Protein AF-A0A519SVP6-F1 (afdb_monomer_lite)

Radius of gyration: 14.4 Å; chains: 1; bounding box: 39×27×34 Å

pLDDT: mean 95.22, std 5.14, range [54.62, 98.5]

Foldseek 3Di:
DDDDDFLLLVQLVCCVPPVDGDPVSVVRNLCVQVVDPAAEDEDPPPDDDDPPPDDDPVCSVVSSVSSVVSCVVSVRDYDYAYDDPVRSVVVVVVVVVD

Sequence (98 aa):
LVCDTNAATTALYSYYYFHRCDPALQALARVCGARYARTFVCMPTVPFEQDGWRGPEALRQFQHGAILMQLETLGIPYTLLDGSVAERVAQVRAALID

Secondary structure (DSSP, 8-state):
---SS-HHHHHHHHHHHHS---HHHHHHHHHHHHH-S--EEE-TTSPP---SSSPPTHHHHHHHHHHHHHHHHTT---EEE-SSHHHHHHHHHHHT--

Structure (mmCIF, N/CA/C/O backbone):
data_AF-A0A519SVP6-F1
#
_entry.id   AF-A0A519SVP6-F1
#
loop_
_atom_site.group_PDB
_atom_site.id
_atom_site.type_symbol
_atom_site.label_atom_id
_atom_site.label_alt_id
_atom_site.label_comp_id
_atom_site.label_asym_id
_atom_site.label_entity_id
_atom_site.label_seq_id
_atom_site.pdbx_PDB_ins_code
_atom_site.Cartn_x
_atom_site.Cartn_y
_atom_site.Cartn_z
_atom_site.occupancy
_atom_site.B_iso_or_equiv
_atom_site.auth_seq_id
_atom_site.auth_comp_id
_atom_site.auth_asym_id
_atom_site.auth_atom_id
_atom_site.pdbx_PDB_model_num
ATOM 1 N N . LEU A 1 1 ? -8.618 -12.163 8.653 1.00 90.94 1 LEU A N 1
ATOM 2 C CA . LEU A 1 1 ? -7.287 -12.078 8.010 1.00 90.94 1 LEU A CA 1
ATOM 3 C C . LEU A 1 1 ? -6.922 -10.607 7.895 1.00 90.94 1 LEU A C 1
ATOM 5 O O . LEU A 1 1 ? -7.743 -9.852 7.397 1.00 90.94 1 LEU A O 1
ATOM 9 N N . VAL A 1 2 ? -5.734 -10.215 8.344 1.00 94.88 2 VAL A N 1
ATOM 10 C CA . VAL A 1 2 ? -5.116 -8.925 8.003 1.00 94.88 2 VAL A CA 1
ATOM 11 C C . VAL A 1 2 ? -3.869 -9.264 7.194 1.00 94.88 2 VAL A C 1
ATOM 13 O O . VAL A 1 2 ? -3.138 -10.175 7.577 1.00 94.88 2 VAL A O 1
ATOM 16 N N . CYS A 1 3 ? -3.679 -8.611 6.051 1.00 96.56 3 CYS A N 1
ATOM 17 C CA . CYS A 1 3 ? -2.564 -8.868 5.144 1.00 96.56 3 CYS A CA 1
ATOM 18 C C . CYS A 1 3 ? -1.758 -7.583 5.007 1.00 96.56 3 CYS A C 1
ATOM 20 O O . CYS A 1 3 ? -2.312 -6.561 4.604 1.00 96.56 3 CYS A O 1
ATOM 22 N N . ASP A 1 4 ? -0.481 -7.635 5.371 1.00 96.62 4 ASP A N 1
ATOM 23 C CA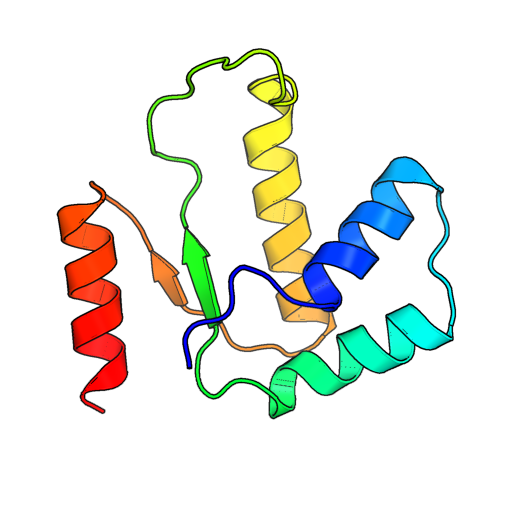 . ASP A 1 4 ? 0.422 -6.508 5.183 1.00 96.62 4 ASP A CA 1
ATOM 24 C C . ASP A 1 4 ? 0.901 -6.500 3.730 1.00 96.62 4 ASP A C 1
ATOM 26 O O . ASP A 1 4 ? 1.645 -7.384 3.300 1.00 96.62 4 ASP A O 1
ATOM 30 N N . THR A 1 5 ? 0.416 -5.522 2.966 1.00 96.12 5 THR A N 1
ATOM 31 C CA . THR A 1 5 ? 0.577 -5.401 1.508 1.00 96.12 5 THR A CA 1
ATOM 32 C C . THR A 1 5 ? -0.000 -6.580 0.702 1.00 96.12 5 THR A C 1
ATOM 34 O O . THR A 1 5 ? -0.642 -7.490 1.235 1.00 96.12 5 THR A O 1
ATOM 37 N N . ASN A 1 6 ? 0.151 -6.533 -0.626 1.00 96.44 6 ASN A N 1
ATOM 38 C CA . ASN A 1 6 ? -0.272 -7.589 -1.545 1.00 96.44 6 ASN A CA 1
ATOM 39 C C . ASN A 1 6 ? 0.556 -7.574 -2.849 1.00 96.44 6 ASN A C 1
ATOM 41 O O . ASN A 1 6 ? 1.478 -6.774 -3.021 1.00 96.44 6 ASN A O 1
ATOM 45 N N . ALA A 1 7 ? 0.203 -8.451 -3.795 1.00 97.75 7 ALA A N 1
ATOM 46 C CA . ALA A 1 7 ? 0.920 -8.589 -5.061 1.00 97.75 7 ALA A CA 1
ATOM 47 C C . ALA A 1 7 ? 0.882 -7.329 -5.947 1.00 97.75 7 ALA A C 1
ATOM 49 O O . ALA A 1 7 ? 1.786 -7.159 -6.763 1.00 97.75 7 ALA A O 1
ATOM 50 N N . ALA A 1 8 ? -0.101 -6.431 -5.788 1.00 97.69 8 ALA A N 1
ATOM 51 C CA . ALA A 1 8 ? -0.087 -5.143 -6.483 1.00 97.69 8 ALA A CA 1
ATOM 52 C C . ALA A 1 8 ? 1.111 -4.302 -6.019 1.00 97.69 8 ALA A C 1
ATOM 54 O O . ALA A 1 8 ? 1.941 -3.917 -6.841 1.00 97.69 8 ALA A O 1
ATOM 55 N N . THR A 1 9 ? 1.300 -4.152 -4.703 1.00 97.69 9 THR A N 1
ATOM 56 C CA . THR A 1 9 ? 2.471 -3.464 -4.133 1.00 97.69 9 THR A CA 1
ATOM 57 C C . THR A 1 9 ? 3.783 -4.072 -4.631 1.00 97.69 9 THR A C 1
ATOM 59 O O . THR A 1 9 ? 4.680 -3.347 -5.059 1.00 97.69 9 THR A O 1
ATOM 62 N N . THR A 1 10 ? 3.896 -5.402 -4.646 1.00 98.12 10 THR A N 1
ATOM 63 C CA . THR A 1 10 ? 5.087 -6.075 -5.187 1.00 98.12 10 THR A CA 1
ATOM 64 C C . THR A 1 10 ? 5.287 -5.778 -6.677 1.00 98.12 10 THR A C 1
ATOM 66 O O . THR A 1 10 ? 6.414 -5.517 -7.098 1.00 98.12 10 THR A O 1
ATOM 69 N N . ALA A 1 11 ? 4.220 -5.759 -7.484 1.00 98.25 11 ALA A N 1
ATOM 70 C CA . ALA A 1 11 ? 4.299 -5.399 -8.899 1.00 98.25 11 ALA A CA 1
ATOM 71 C C . ALA A 1 11 ? 4.791 -3.957 -9.097 1.00 98.25 11 ALA A C 1
ATOM 73 O O . ALA A 1 11 ? 5.649 -3.730 -9.949 1.00 98.25 11 ALA A O 1
ATOM 74 N N . LEU A 1 12 ? 4.319 -3.001 -8.283 1.00 97.56 12 LEU A N 1
ATOM 75 C CA . LEU A 1 12 ? 4.805 -1.614 -8.312 1.00 97.56 12 LEU A CA 1
ATOM 76 C C . LEU A 1 12 ? 6.315 -1.544 -8.096 1.00 97.56 12 LEU A C 1
ATOM 78 O O . LEU A 1 12 ? 7.029 -0.932 -8.889 1.00 97.56 12 LEU A O 1
ATOM 82 N N . TYR A 1 13 ? 6.805 -2.209 -7.049 1.00 96.62 13 TYR A N 1
ATOM 83 C CA . TYR A 1 13 ? 8.232 -2.232 -6.746 1.00 96.62 13 TYR A CA 1
ATOM 84 C C . TYR A 1 13 ? 9.045 -2.975 -7.804 1.00 96.62 13 TYR A C 1
ATOM 86 O O . TYR A 1 13 ? 10.174 -2.577 -8.083 1.00 96.62 13 TYR A O 1
ATOM 94 N N . SER A 1 14 ? 8.475 -3.997 -8.450 1.00 98.19 14 SER A N 1
ATOM 95 C CA . SER A 1 14 ? 9.131 -4.648 -9.585 1.00 98.19 14 SER A CA 1
ATOM 96 C C . SER A 1 14 ? 9.366 -3.658 -10.727 1.00 98.19 14 SER A C 1
ATOM 98 O O . SER A 1 14 ? 10.478 -3.574 -11.248 1.00 98.19 14 SER A O 1
ATOM 100 N N . TYR A 1 15 ? 8.352 -2.862 -11.085 1.00 97.19 15 TYR A N 1
ATOM 101 C CA . TYR A 1 15 ? 8.512 -1.817 -12.097 1.00 97.19 15 TYR A CA 1
ATOM 102 C C . TYR A 1 15 ? 9.514 -0.746 -11.664 1.00 97.19 15 TYR A C 1
ATOM 104 O O . TYR A 1 15 ? 10.328 -0.320 -12.480 1.00 97.19 15 TYR A O 1
ATOM 112 N N . TYR A 1 16 ? 9.482 -0.339 -10.394 1.00 95.19 16 TYR A N 1
ATOM 113 C CA . TYR A 1 16 ? 10.373 0.691 -9.867 1.00 95.19 16 TYR A CA 1
ATOM 114 C C . TYR A 1 16 ? 11.849 0.270 -9.904 1.00 95.19 16 TYR A C 1
ATOM 116 O O . TYR A 1 16 ? 12.682 1.017 -10.408 1.00 95.19 16 TYR A O 1
ATOM 124 N N . TYR A 1 17 ? 12.177 -0.927 -9.409 1.00 95.62 17 TYR A N 1
ATOM 125 C CA . TYR A 1 17 ? 13.568 -1.377 -9.292 1.00 95.62 17 TYR A CA 1
ATOM 126 C C . TYR A 1 17 ? 14.126 -2.031 -10.555 1.00 95.62 17 TYR A C 1
ATOM 128 O O . TYR A 1 17 ? 15.329 -1.961 -10.791 1.00 95.62 17 TYR A O 1
ATOM 136 N N . PHE A 1 18 ? 13.285 -2.694 -11.352 1.00 97.69 18 PHE A N 1
ATOM 137 C CA . PHE A 1 18 ? 13.751 -3.519 -12.471 1.00 97.69 18 PHE A CA 1
ATOM 138 C C . PHE A 1 18 ? 13.245 -3.050 -13.832 1.00 97.69 18 PHE A C 1
ATOM 140 O O . PHE A 1 18 ? 13.559 -3.685 -14.838 1.00 97.69 18 PHE A O 1
ATOM 147 N N . HIS A 1 19 ? 12.436 -1.985 -13.881 1.00 97.50 19 HIS A N 1
ATOM 148 C CA . HIS A 1 19 ? 11.810 -1.467 -15.105 1.00 97.50 19 HIS A CA 1
ATOM 149 C C . HIS A 1 19 ? 10.984 -2.515 -15.872 1.00 97.50 19 HIS A C 1
ATOM 151 O O . HIS A 1 19 ? 10.695 -2.364 -17.057 1.00 97.50 19 HIS A O 1
ATOM 157 N N . ARG A 1 20 ? 10.590 -3.596 -15.189 1.00 97.75 20 ARG A N 1
ATOM 158 C CA . ARG A 1 20 ? 9.788 -4.701 -15.714 1.00 97.75 20 ARG A CA 1
ATOM 159 C C . ARG A 1 20 ? 9.041 -5.389 -14.579 1.00 97.75 20 ARG A C 1
ATOM 161 O O . ARG A 1 20 ? 9.472 -5.359 -13.429 1.00 97.75 20 ARG A O 1
ATOM 168 N N . CYS A 1 21 ? 7.955 -6.069 -14.915 1.00 98.25 21 CYS A N 1
ATOM 169 C CA . CYS A 1 21 ? 7.223 -6.922 -13.989 1.00 98.25 21 CYS A CA 1
ATOM 170 C C . CYS A 1 21 ? 6.927 -8.252 -14.669 1.00 98.25 21 CYS A C 1
ATOM 172 O O . CYS A 1 21 ? 6.448 -8.266 -15.805 1.00 98.25 21 CYS A O 1
ATOM 174 N N . ASP A 1 22 ? 7.226 -9.351 -13.983 1.00 98.38 22 ASP A N 1
ATOM 175 C CA . ASP A 1 22 ? 6.965 -10.692 -14.495 1.00 98.38 22 ASP A CA 1
ATOM 176 C C . ASP A 1 22 ? 5.461 -10.878 -14.800 1.00 98.38 22 ASP A C 1
ATOM 178 O O . ASP A 1 22 ? 4.629 -10.484 -13.975 1.00 98.38 22 ASP A O 1
ATOM 182 N N . PRO A 1 23 ? 5.076 -11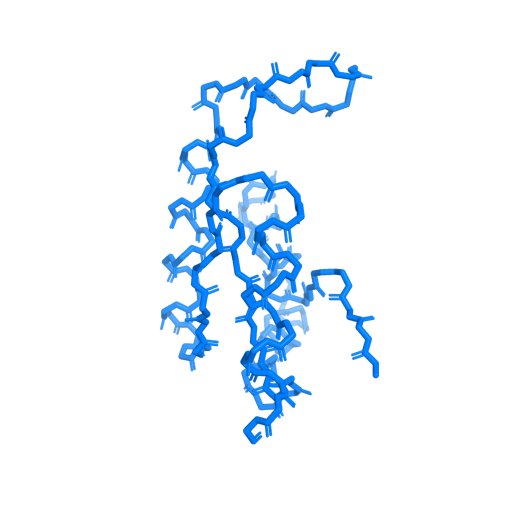.467 -15.949 1.00 98.25 23 PRO A N 1
ATOM 183 C CA . PRO A 1 23 ? 3.671 -11.691 -16.290 1.00 98.25 23 PRO A CA 1
ATOM 184 C C . PRO A 1 23 ? 2.871 -12.439 -15.214 1.00 98.25 23 PRO A C 1
ATOM 186 O O . PRO A 1 23 ? 1.697 -12.128 -15.001 1.00 98.25 23 PRO A O 1
ATOM 189 N N . ALA A 1 24 ? 3.488 -13.380 -14.494 1.00 98.38 24 ALA A N 1
ATOM 190 C CA . ALA A 1 24 ? 2.835 -14.088 -13.399 1.00 98.38 24 ALA A CA 1
ATOM 191 C C . ALA A 1 24 ? 2.529 -13.148 -12.221 1.00 98.38 24 ALA A C 1
ATOM 193 O O . ALA A 1 24 ? 1.438 -13.199 -11.651 1.00 98.38 24 ALA A O 1
ATOM 194 N N . LEU A 1 25 ? 3.444 -12.230 -11.894 1.00 98.50 25 LEU A N 1
ATOM 195 C CA . LEU A 1 25 ? 3.216 -11.215 -10.863 1.00 98.50 25 LEU A CA 1
ATOM 196 C C . LEU A 1 25 ? 2.135 -10.211 -11.288 1.00 98.50 25 LEU A C 1
ATOM 198 O O . LEU A 1 25 ? 1.290 -9.841 -10.474 1.00 98.50 25 LEU A O 1
ATOM 202 N N . GLN A 1 26 ? 2.092 -9.828 -12.566 1.00 98.00 26 GLN A N 1
ATOM 203 C CA . GLN A 1 26 ? 1.009 -8.992 -13.093 1.00 98.00 26 GLN A CA 1
ATOM 204 C C . GLN A 1 26 ? -0.357 -9.678 -12.951 1.00 98.00 26 GLN A C 1
ATOM 206 O O . GLN A 1 26 ? -1.335 -9.032 -12.569 1.00 98.00 26 GLN A O 1
ATOM 211 N N . ALA A 1 27 ? -0.436 -10.985 -13.222 1.00 97.62 27 ALA A N 1
ATOM 212 C CA . ALA A 1 27 ? -1.665 -11.754 -13.041 1.00 97.62 27 ALA A CA 1
ATOM 213 C C . ALA A 1 27 ? -2.107 -11.786 -11.566 1.00 97.62 27 ALA A C 1
ATOM 215 O O . ALA A 1 27 ? -3.283 -11.566 -11.274 1.00 97.62 27 ALA A O 1
ATOM 216 N N . LEU A 1 28 ? -1.166 -11.973 -10.633 1.00 98.00 28 LEU A N 1
ATOM 217 C CA . LEU A 1 28 ? -1.441 -11.918 -9.192 1.00 98.00 28 LEU A CA 1
ATOM 218 C C . LEU A 1 28 ? -1.891 -10.522 -8.730 1.00 98.00 28 LEU A C 1
ATOM 220 O O . LEU A 1 28 ? -2.814 -10.407 -7.924 1.00 98.00 28 LEU A O 1
ATOM 224 N N . ALA A 1 29 ? -1.288 -9.455 -9.256 1.00 97.56 29 ALA A N 1
ATOM 225 C CA . ALA A 1 29 ? -1.700 -8.085 -8.959 1.00 97.56 29 ALA A CA 1
ATOM 226 C C . ALA A 1 29 ? -3.149 -7.818 -9.401 1.00 97.56 29 ALA A C 1
ATOM 228 O O . ALA A 1 29 ? -3.934 -7.267 -8.632 1.00 97.56 29 ALA A O 1
ATOM 229 N N . ARG A 1 30 ? -3.539 -8.277 -10.600 1.00 96.06 30 ARG A N 1
ATOM 230 C CA . ARG A 1 30 ? -4.895 -8.080 -11.149 1.00 96.06 30 ARG A CA 1
ATOM 231 C C . ARG A 1 30 ? -5.991 -8.723 -10.304 1.00 96.06 30 ARG A C 1
ATOM 233 O O . ARG A 1 30 ? -7.075 -8.163 -10.196 1.00 96.06 30 ARG A O 1
ATOM 240 N N . VAL A 1 31 ? -5.727 -9.872 -9.681 1.00 96.19 31 VAL A N 1
ATOM 241 C CA . VAL A 1 31 ? -6.732 -10.537 -8.834 1.00 96.19 31 VAL A CA 1
ATOM 242 C C . VAL A 1 31 ? -6.831 -9.939 -7.427 1.00 96.19 31 VAL A C 1
ATOM 244 O O . VAL A 1 31 ? -7.743 -10.300 -6.685 1.00 96.19 31 VAL A O 1
ATOM 247 N N . CYS A 1 32 ? -5.941 -9.014 -7.037 1.00 96.12 32 CYS A N 1
ATOM 248 C CA . CYS A 1 32 ? -5.960 -8.425 -5.694 1.00 96.12 32 CYS A CA 1
ATOM 249 C C . CYS A 1 32 ? -7.259 -7.662 -5.401 1.00 96.12 32 CYS A C 1
ATOM 251 O O . CYS A 1 32 ? -7.744 -7.733 -4.274 1.00 96.12 32 CYS A O 1
ATOM 253 N N . GLY A 1 33 ? -7.854 -7.002 -6.403 1.00 91.31 33 GLY A N 1
ATOM 254 C CA . GLY A 1 33 ? -9.091 -6.230 -6.228 1.00 91.31 33 GLY A CA 1
ATOM 255 C C . GLY A 1 33 ? -10.296 -7.064 -5.793 1.00 91.31 33 GLY A C 1
ATOM 256 O O . GLY A 1 33 ? -11.118 -6.592 -5.020 1.00 91.31 33 GLY A O 1
ATOM 257 N N . ALA A 1 34 ? -10.366 -8.326 -6.222 1.00 94.06 34 ALA A N 1
ATOM 258 C CA . ALA A 1 34 ? -11.413 -9.260 -5.802 1.00 94.06 34 ALA A CA 1
ATOM 259 C C . ALA A 1 34 ? -11.005 -10.116 -4.588 1.00 94.06 34 ALA A C 1
ATOM 261 O O . ALA A 1 34 ? -11.828 -10.836 -4.027 1.00 94.06 34 ALA A O 1
ATOM 262 N N . ARG A 1 35 ? -9.724 -10.086 -4.196 1.00 95.25 35 ARG A N 1
ATOM 263 C CA . ARG A 1 35 ? -9.168 -10.969 -3.162 1.00 95.25 35 ARG A CA 1
ATOM 264 C C . ARG A 1 35 ? -9.378 -10.451 -1.743 1.00 95.25 35 ARG A C 1
ATOM 266 O O . ARG A 1 35 ? -9.476 -11.260 -0.821 1.00 95.25 35 ARG A O 1
ATOM 273 N N . TYR A 1 36 ? -9.405 -9.136 -1.559 1.00 95.00 36 TYR A N 1
ATOM 274 C CA . TYR A 1 36 ? -9.528 -8.507 -0.246 1.00 95.00 36 TYR A CA 1
ATOM 275 C C . TYR A 1 36 ? -10.814 -7.686 -0.178 1.00 95.00 36 TYR A C 1
ATOM 277 O O . TYR A 1 36 ? -11.103 -6.911 -1.080 1.00 95.00 36 TYR A O 1
ATOM 285 N N . ALA A 1 37 ? -11.572 -7.838 0.911 1.00 95.12 37 ALA A N 1
ATOM 286 C CA . ALA A 1 37 ? -12.842 -7.129 1.093 1.00 95.12 37 ALA A CA 1
ATOM 287 C C . ALA A 1 37 ? -12.664 -5.609 1.269 1.00 95.12 37 ALA A C 1
ATOM 289 O O . ALA A 1 37 ? -13.536 -4.827 0.897 1.00 95.12 37 ALA A O 1
ATOM 290 N N . ARG A 1 38 ? -11.537 -5.191 1.855 1.00 96.19 38 ARG A N 1
ATOM 291 C CA . ARG A 1 38 ? -11.172 -3.791 2.095 1.00 96.19 38 ARG A CA 1
ATOM 292 C C . ARG A 1 38 ? -9.673 -3.617 1.863 1.00 96.19 38 ARG A C 1
ATOM 294 O O . ARG A 1 38 ? -8.887 -4.469 2.282 1.00 96.19 38 ARG A O 1
ATOM 301 N N . THR A 1 39 ? -9.295 -2.496 1.258 1.00 97.62 39 THR A N 1
ATOM 302 C CA . THR A 1 39 ? -7.903 -2.046 1.138 1.00 97.62 39 THR A CA 1
ATOM 303 C C . THR A 1 39 ? -7.767 -0.717 1.862 1.00 97.62 39 THR A C 1
ATOM 305 O O . THR A 1 39 ? -8.590 0.177 1.683 1.00 97.62 39 THR A O 1
ATOM 308 N N . PHE A 1 40 ? -6.725 -0.575 2.672 1.00 98.12 40 PHE A N 1
ATOM 309 C CA . PHE A 1 40 ? -6.445 0.655 3.401 1.00 98.12 40 PHE A CA 1
ATOM 310 C C . PHE A 1 40 ? -5.069 1.184 3.013 1.00 98.12 40 PHE A C 1
ATOM 312 O O . PHE A 1 40 ? -4.119 0.408 2.913 1.00 98.12 40 PHE A O 1
ATOM 319 N N . VAL A 1 41 ? -4.958 2.496 2.818 1.00 98.00 41 VAL A N 1
ATOM 320 C CA . VAL A 1 41 ? -3.692 3.157 2.488 1.00 98.00 41 VAL A CA 1
ATOM 321 C C . VAL A 1 41 ? -3.422 4.249 3.511 1.00 98.00 41 VAL A C 1
ATOM 323 O O . VAL A 1 41 ? -4.194 5.194 3.652 1.00 98.00 41 VAL A O 1
ATOM 326 N N . CYS A 1 42 ? -2.310 4.135 4.231 1.00 97.25 42 CYS A N 1
ATOM 327 C CA . CYS A 1 42 ? -1.897 5.158 5.181 1.00 97.25 42 CYS A CA 1
ATOM 328 C C . CYS A 1 42 ? -1.369 6.394 4.447 1.00 97.25 42 CYS A C 1
ATOM 330 O O . CYS A 1 42 ? -0.460 6.297 3.619 1.00 97.25 42 CYS A O 1
ATOM 332 N N . MET A 1 43 ? -1.894 7.562 4.808 1.00 97.50 43 MET A N 1
ATOM 333 C CA . MET A 1 43 ? -1.348 8.845 4.390 1.00 97.50 43 MET A CA 1
ATOM 334 C C . MET A 1 43 ? 0.104 8.993 4.877 1.00 97.50 43 MET A C 1
ATOM 336 O O . MET A 1 43 ? 0.432 8.570 5.996 1.00 97.50 43 MET A O 1
ATOM 340 N N . PRO A 1 44 ? 0.993 9.611 4.079 1.00 95.06 44 PRO A N 1
ATOM 341 C CA . PRO A 1 44 ? 2.404 9.782 4.404 1.00 95.06 44 PRO A CA 1
ATOM 342 C C . PRO A 1 44 ? 2.639 10.946 5.390 1.00 95.06 44 PRO A C 1
ATOM 344 O O . PRO A 1 44 ? 3.520 11.773 5.182 1.00 95.06 44 PRO A O 1
ATOM 347 N N . THR A 1 45 ? 1.869 10.994 6.477 1.00 93.12 45 THR A N 1
ATOM 348 C CA . THR A 1 45 ? 1.827 12.091 7.466 1.00 93.12 45 THR A CA 1
ATOM 349 C C . THR A 1 45 ? 2.469 11.744 8.810 1.00 93.12 45 THR A C 1
ATOM 351 O O . THR A 1 45 ? 2.767 12.638 9.594 1.00 93.12 45 THR A O 1
ATOM 354 N N . VAL A 1 46 ? 2.730 10.459 9.093 1.00 88.19 46 VAL A N 1
ATOM 355 C CA . VAL A 1 46 ? 3.547 10.053 10.260 1.00 88.19 46 VAL A CA 1
ATOM 356 C C . VAL A 1 46 ? 4.935 10.685 10.142 1.00 88.19 46 VAL A C 1
ATOM 358 O O . VAL A 1 46 ? 5.471 10.624 9.038 1.00 88.19 46 VAL A O 1
ATOM 361 N N . PRO A 1 47 ? 5.549 11.236 11.201 1.00 89.88 47 PRO A N 1
ATOM 362 C CA . PRO A 1 47 ? 6.922 11.733 11.134 1.00 89.88 47 PRO A CA 1
ATOM 363 C C . PRO A 1 47 ? 7.877 10.715 10.497 1.00 89.88 47 PRO A C 1
ATOM 365 O O . PRO A 1 47 ? 7.795 9.513 10.763 1.00 89.88 47 PRO A O 1
ATOM 368 N N . PHE A 1 48 ? 8.735 11.182 9.590 1.00 90.44 48 PHE A N 1
ATOM 369 C CA . PHE A 1 48 ? 9.738 10.318 8.984 1.00 90.44 48 PHE A CA 1
ATOM 370 C C . PHE A 1 48 ? 10.872 10.080 9.983 1.00 90.44 48 PHE A C 1
ATOM 372 O O . PHE A 1 48 ? 11.487 11.018 10.481 1.00 90.44 48 PHE A O 1
ATOM 379 N N . GLU A 1 49 ? 11.164 8.811 10.235 1.00 92.00 49 GLU A N 1
ATOM 380 C CA . GLU A 1 49 ? 12.325 8.371 11.001 1.00 92.00 49 GLU A CA 1
ATOM 381 C C . GLU A 1 49 ? 13.129 7.431 10.113 1.00 92.00 49 GLU A C 1
ATOM 383 O O . GLU A 1 49 ? 12.563 6.507 9.522 1.00 92.00 49 GLU A O 1
ATOM 388 N N . GLN A 1 50 ? 14.428 7.695 9.984 1.00 92.06 50 GLN A N 1
ATOM 389 C CA . GLN A 1 50 ? 15.348 6.837 9.250 1.00 92.06 50 GLN A CA 1
ATOM 390 C C . GLN A 1 50 ? 15.808 5.698 10.165 1.00 92.06 50 GLN A C 1
ATOM 392 O O . GLN A 1 50 ? 16.408 5.945 11.206 1.00 92.06 50 GLN A O 1
ATOM 397 N N . ASP A 1 51 ? 15.548 4.459 9.754 1.00 91.50 51 ASP A N 1
ATOM 398 C CA . ASP A 1 51 ? 15.864 3.231 10.497 1.00 91.50 51 ASP A CA 1
ATOM 399 C C . ASP A 1 51 ? 17.034 2.437 9.879 1.00 91.50 51 ASP A C 1
ATOM 401 O O . ASP A 1 51 ? 17.348 1.331 10.318 1.00 91.50 51 ASP A O 1
ATOM 405 N N . GLY A 1 52 ? 17.688 3.000 8.857 1.00 93.19 52 GLY A N 1
ATOM 406 C CA . GLY A 1 52 ? 18.781 2.379 8.105 1.00 93.19 52 GLY A CA 1
ATOM 407 C C . GLY A 1 52 ? 18.316 1.565 6.895 1.00 93.19 52 GLY A C 1
ATOM 408 O O . GLY A 1 52 ? 19.143 1.222 6.052 1.00 93.19 52 GLY A O 1
ATOM 409 N N . TRP A 1 53 ? 17.012 1.302 6.773 1.00 89.38 53 TRP A N 1
ATOM 410 C CA . TRP A 1 53 ? 16.416 0.531 5.678 1.00 89.38 53 TRP A CA 1
ATOM 411 C C . TRP A 1 53 ? 15.502 1.373 4.791 1.00 89.38 53 TRP A C 1
ATOM 413 O O . TRP A 1 53 ? 15.320 1.064 3.610 1.00 89.38 53 TRP A O 1
ATOM 423 N N . ARG A 1 54 ? 14.914 2.441 5.335 1.00 89.75 54 ARG A N 1
ATOM 424 C CA . ARG A 1 54 ? 14.018 3.321 4.583 1.00 89.75 54 ARG A CA 1
ATOM 425 C C . ARG A 1 54 ? 14.759 4.100 3.504 1.00 89.75 54 ARG A C 1
ATOM 427 O O . ARG A 1 54 ? 15.828 4.672 3.723 1.00 89.75 54 ARG A O 1
ATOM 434 N N . GLY A 1 55 ? 14.117 4.201 2.341 1.00 88.69 55 GLY A N 1
ATOM 435 C CA . GLY A 1 55 ? 14.528 5.145 1.307 1.00 88.69 55 GLY A CA 1
ATOM 436 C C . GLY A 1 55 ? 14.478 6.601 1.802 1.00 88.69 55 GLY A C 1
ATOM 437 O O . GLY A 1 55 ? 13.894 6.880 2.852 1.00 88.69 55 GLY A O 1
ATOM 438 N N . PRO A 1 56 ? 15.072 7.545 1.054 1.00 92.06 56 PRO A N 1
ATOM 439 C CA . PRO A 1 56 ? 15.049 8.961 1.407 1.00 92.06 56 PRO A CA 1
ATOM 440 C C . PRO A 1 56 ? 13.627 9.491 1.619 1.00 92.06 56 PRO A C 1
ATOM 442 O O . PRO A 1 56 ? 12.725 9.156 0.850 1.00 92.06 56 PRO A O 1
ATOM 445 N N . GLU A 1 57 ? 13.442 10.389 2.592 1.00 92.50 57 GLU A N 1
ATOM 446 C CA . GLU A 1 57 ? 12.143 11.020 2.882 1.00 92.50 57 GLU A CA 1
ATOM 447 C C . GLU A 1 57 ? 11.504 11.650 1.634 1.00 92.50 57 GLU A C 1
ATOM 449 O O . GLU A 1 57 ? 10.299 11.523 1.415 1.00 92.50 57 GLU A O 1
ATOM 454 N N . ALA A 1 58 ? 12.327 12.240 0.761 1.00 89.50 58 ALA A N 1
ATOM 455 C CA . ALA A 1 58 ? 11.897 12.840 -0.501 1.00 89.50 58 ALA A CA 1
ATOM 456 C C . ALA A 1 58 ? 11.139 11.866 -1.428 1.00 89.50 58 ALA A C 1
ATOM 458 O O . ALA A 1 58 ? 10.306 12.300 -2.221 1.00 89.50 58 ALA A O 1
ATOM 459 N N . LEU A 1 59 ? 11.383 10.552 -1.326 1.00 91.56 59 LEU A N 1
ATOM 460 C CA . LEU A 1 59 ? 10.689 9.547 -2.139 1.00 91.56 59 LEU A CA 1
ATOM 461 C C . LEU A 1 59 ? 9.308 9.183 -1.600 1.00 91.56 59 LEU A C 1
ATOM 463 O O . LEU A 1 59 ? 8.507 8.599 -2.326 1.00 91.56 59 LEU A O 1
ATOM 467 N N . ARG A 1 60 ? 8.999 9.516 -0.348 1.00 91.50 60 ARG A N 1
ATOM 468 C CA . ARG A 1 60 ? 7.788 9.037 0.320 1.00 91.50 60 ARG A CA 1
ATOM 469 C C . ARG A 1 60 ? 6.507 9.509 -0.365 1.00 91.50 60 ARG A C 1
ATOM 471 O O . ARG A 1 60 ? 5.589 8.716 -0.559 1.00 91.50 60 ARG A O 1
ATOM 478 N N . GLN A 1 61 ? 6.447 10.787 -0.743 1.00 93.06 61 GLN A N 1
ATOM 479 C CA . GLN A 1 61 ? 5.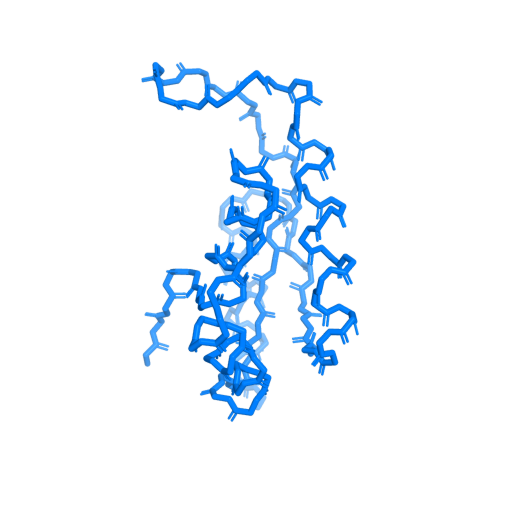284 11.351 -1.439 1.00 93.06 61 GLN A CA 1
ATOM 480 C C . GLN A 1 61 ? 5.132 10.757 -2.841 1.00 93.06 61 GLN A C 1
ATOM 482 O O . GLN A 1 61 ? 4.027 10.416 -3.257 1.00 93.06 61 GLN A O 1
ATOM 487 N N . PHE A 1 62 ? 6.254 10.553 -3.537 1.00 93.69 62 PHE A N 1
ATOM 488 C CA . PHE A 1 62 ? 6.269 9.882 -4.833 1.00 93.69 62 PHE A CA 1
ATOM 489 C C . PHE A 1 62 ? 5.743 8.442 -4.728 1.00 93.69 62 PHE A C 1
ATOM 491 O O . PHE A 1 62 ? 4.859 8.055 -5.487 1.00 93.69 62 PHE A O 1
ATOM 498 N N . GLN A 1 63 ? 6.231 7.664 -3.757 1.00 94.31 63 GLN A N 1
ATOM 499 C CA . GLN A 1 63 ? 5.779 6.290 -3.523 1.00 94.31 63 GLN A CA 1
ATOM 500 C C . GLN A 1 63 ? 4.293 6.232 -3.173 1.00 94.31 63 GLN A C 1
ATOM 502 O O . GLN A 1 63 ? 3.579 5.384 -3.702 1.00 94.31 63 GLN A O 1
ATOM 507 N N . HIS A 1 64 ? 3.814 7.144 -2.324 1.00 96.62 64 HIS A N 1
ATOM 508 C CA . HIS A 1 64 ? 2.396 7.224 -1.991 1.00 96.62 64 HIS A CA 1
ATOM 509 C C . HIS A 1 64 ? 1.541 7.478 -3.240 1.00 96.62 64 HIS A C 1
ATOM 511 O O . HIS A 1 64 ? 0.633 6.698 -3.516 1.00 96.62 64 HIS A O 1
ATOM 517 N N . GLY A 1 65 ? 1.879 8.490 -4.047 1.00 97.56 65 GLY A N 1
ATOM 518 C CA . GLY A 1 65 ? 1.171 8.771 -5.300 1.00 97.56 65 GLY A CA 1
ATOM 519 C C . GLY A 1 65 ? 1.210 7.601 -6.289 1.00 97.56 65 GLY A C 1
ATOM 520 O O . GLY A 1 65 ? 0.192 7.267 -6.892 1.00 97.56 65 GLY A O 1
ATOM 521 N N . ALA A 1 66 ? 2.352 6.918 -6.405 1.00 97.44 66 ALA A N 1
ATOM 522 C CA . ALA A 1 66 ? 2.500 5.748 -7.267 1.00 97.44 66 ALA A CA 1
ATOM 523 C C . ALA A 1 66 ? 1.623 4.563 -6.817 1.00 97.44 66 ALA A C 1
ATOM 525 O O . ALA A 1 66 ? 1.069 3.856 -7.661 1.00 97.44 66 ALA A O 1
ATOM 526 N N . ILE A 1 67 ? 1.457 4.366 -5.503 1.00 97.69 67 ILE A N 1
ATOM 527 C CA . ILE A 1 67 ? 0.535 3.367 -4.945 1.00 97.69 67 ILE A CA 1
ATOM 528 C C . ILE A 1 67 ? -0.909 3.718 -5.306 1.00 97.69 67 ILE A C 1
ATOM 530 O O . ILE A 1 67 ? -1.618 2.849 -5.811 1.00 97.69 67 ILE A O 1
ATOM 534 N N . LEU A 1 68 ? -1.340 4.968 -5.095 1.00 98.38 68 LEU A N 1
ATOM 535 C CA . LEU A 1 68 ? -2.714 5.384 -5.410 1.00 98.38 68 LEU A CA 1
ATOM 536 C C . LEU A 1 68 ? -3.022 5.204 -6.900 1.00 98.38 68 LEU A C 1
ATOM 538 O O . LEU A 1 68 ? -3.983 4.524 -7.248 1.00 98.38 68 LEU A O 1
ATOM 542 N N . MET A 1 69 ? -2.137 5.698 -7.771 1.00 98.31 69 MET A N 1
ATOM 543 C CA . MET A 1 69 ? -2.260 5.538 -9.221 1.00 98.31 69 MET A CA 1
ATOM 544 C C . MET A 1 69 ? -2.374 4.062 -9.623 1.00 98.31 69 MET A C 1
ATOM 546 O O . MET A 1 69 ? -3.163 3.712 -10.501 1.00 98.31 69 MET A O 1
ATOM 550 N N . GLN A 1 70 ? -1.594 3.172 -9.003 1.00 97.69 70 GLN A N 1
ATOM 551 C CA . GLN A 1 70 ? -1.667 1.750 -9.316 1.00 97.69 70 GLN A CA 1
ATOM 552 C C . GLN A 1 70 ? -2.977 1.115 -8.837 1.00 97.69 70 GLN A C 1
ATOM 554 O O . GLN A 1 70 ? -3.552 0.314 -9.574 1.00 97.69 70 GLN A O 1
ATOM 559 N N . LEU A 1 71 ? -3.449 1.450 -7.633 1.00 98.00 71 LEU A N 1
ATOM 560 C CA . LEU A 1 71 ? -4.732 0.958 -7.127 1.00 98.00 71 LEU A CA 1
ATOM 561 C C . LEU A 1 71 ? -5.878 1.401 -8.041 1.00 98.00 71 LEU A C 1
ATOM 563 O O . LEU A 1 71 ? -6.695 0.567 -8.422 1.00 98.00 71 LEU A O 1
ATOM 567 N N . GLU A 1 72 ? -5.877 2.662 -8.477 1.00 97.75 72 GLU A N 1
ATOM 568 C CA . GLU A 1 72 ? -6.829 3.186 -9.463 1.00 97.75 72 GLU A CA 1
ATOM 569 C C . GLU A 1 72 ? -6.726 2.449 -10.805 1.00 97.75 72 GLU A C 1
ATOM 571 O O . GLU A 1 72 ? -7.732 1.984 -11.337 1.00 97.75 72 GLU A O 1
ATOM 576 N N . THR A 1 73 ? -5.508 2.254 -11.321 1.00 96.38 73 THR A N 1
ATOM 577 C CA . THR A 1 73 ? -5.260 1.536 -12.586 1.00 96.38 73 THR A CA 1
ATOM 578 C C . THR A 1 73 ? -5.760 0.089 -12.538 1.00 96.38 73 THR A C 1
ATOM 580 O O . THR A 1 73 ? -6.232 -0.445 -13.540 1.00 96.38 73 THR A O 1
ATOM 583 N N . LEU A 1 74 ? -5.651 -0.563 -11.379 1.00 96.12 74 LEU A N 1
ATOM 584 C CA . LEU A 1 74 ? -6.118 -1.932 -11.163 1.00 96.12 74 LEU A CA 1
ATOM 585 C C . LEU A 1 74 ? -7.591 -2.006 -10.730 1.00 96.12 74 LEU A C 1
ATOM 587 O O . LEU A 1 74 ? -8.100 -3.110 -10.537 1.00 96.12 74 LEU A O 1
ATOM 591 N N . GLY A 1 75 ? -8.273 -0.868 -10.567 1.00 96.50 75 GLY A N 1
ATOM 592 C CA . GLY A 1 75 ? -9.658 -0.806 -10.104 1.00 96.50 75 GLY A CA 1
ATOM 593 C C . GLY A 1 75 ? -9.853 -1.337 -8.681 1.00 96.50 75 GLY A C 1
ATOM 594 O O . GLY A 1 75 ? -10.899 -1.910 -8.388 1.00 96.50 75 GLY A O 1
ATOM 595 N N . ILE A 1 76 ? -8.851 -1.199 -7.807 1.00 97.06 76 ILE A N 1
ATOM 596 C CA . ILE A 1 76 ? -8.897 -1.655 -6.413 1.00 97.06 76 ILE A CA 1
ATOM 597 C C . ILE A 1 76 ? -9.425 -0.511 -5.537 1.00 97.06 76 ILE A C 1
ATOM 599 O O . ILE A 1 76 ? -8.706 0.472 -5.348 1.00 97.06 76 ILE A O 1
ATOM 603 N N . PRO A 1 77 ? -10.633 -0.621 -4.950 1.00 96.12 77 PRO A N 1
ATOM 604 C CA . PR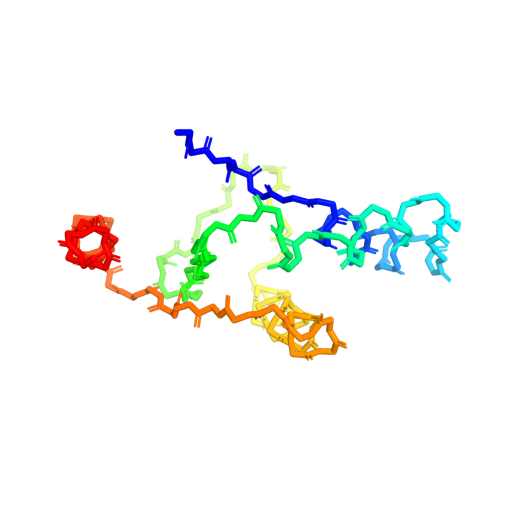O A 1 77 ? -11.139 0.390 -4.031 1.00 96.12 77 PRO A CA 1
ATOM 605 C C . PRO A 1 77 ? -10.286 0.434 -2.766 1.00 96.12 77 PRO A C 1
ATOM 607 O O . PRO A 1 77 ? -9.919 -0.613 -2.221 1.00 96.12 77 PRO A O 1
ATOM 610 N N . TYR A 1 78 ? -10.005 1.636 -2.272 1.00 97.94 78 TYR A N 1
ATOM 611 C CA . TYR A 1 78 ? -9.238 1.831 -1.050 1.00 97.94 78 TYR A CA 1
ATOM 612 C C . TYR A 1 78 ? -9.791 2.968 -0.192 1.00 97.94 78 TYR A C 1
ATOM 614 O O . TYR A 1 78 ? -10.408 3.908 -0.690 1.00 97.94 78 TYR A O 1
ATOM 622 N N . THR A 1 79 ? -9.508 2.888 1.105 1.00 98.06 79 THR A N 1
ATOM 623 C CA . THR A 1 79 ? -9.780 3.947 2.079 1.00 98.06 79 THR A CA 1
ATOM 624 C C . THR A 1 79 ? -8.460 4.547 2.551 1.00 98.06 79 THR A C 1
ATOM 626 O O . THR A 1 79 ? -7.563 3.821 2.992 1.00 98.06 79 THR A O 1
ATOM 629 N N . LEU A 1 80 ? -8.332 5.872 2.463 1.00 98.38 80 LEU A N 1
ATOM 630 C CA . LEU A 1 80 ? -7.190 6.594 3.024 1.00 98.38 80 LEU A CA 1
ATOM 631 C C . LEU A 1 80 ? -7.304 6.664 4.550 1.00 98.38 80 LEU A C 1
ATOM 633 O O . LEU A 1 80 ? -8.381 6.926 5.079 1.00 98.38 80 LEU A O 1
ATOM 637 N N . LEU A 1 81 ? -6.186 6.446 5.241 1.00 98.44 81 LEU A N 1
ATOM 638 C CA . LEU A 1 81 ? -6.088 6.519 6.697 1.00 98.44 81 LEU A CA 1
ATOM 639 C C . LEU A 1 81 ? -5.100 7.600 7.121 1.00 98.44 81 LEU A C 1
ATOM 641 O O . LEU A 1 81 ? -3.922 7.549 6.750 1.00 98.44 81 LEU A O 1
ATOM 645 N N . ASP A 1 82 ? -5.532 8.517 7.978 1.00 97.56 82 ASP A N 1
ATOM 646 C CA . ASP A 1 82 ? -4.690 9.618 8.459 1.00 97.56 82 ASP A CA 1
ATOM 647 C C . ASP A 1 82 ? -4.711 9.775 9.990 1.00 97.56 82 ASP A C 1
ATOM 649 O O . ASP A 1 82 ? -5.497 9.124 10.677 1.00 97.56 82 ASP A O 1
ATOM 653 N N . GLY A 1 83 ? -3.816 10.605 10.526 1.00 96.25 83 GLY A N 1
ATOM 654 C CA . GLY A 1 83 ? -3.670 10.893 11.953 1.00 96.25 83 GLY A CA 1
ATOM 655 C C . GLY A 1 83 ? -2.583 10.071 12.650 1.00 96.25 83 GLY A C 1
ATOM 656 O O . GLY A 1 83 ? -1.619 9.596 12.048 1.00 96.25 83 GLY A O 1
ATOM 657 N N . SER A 1 84 ? -2.710 9.915 13.958 1.00 95.69 84 SER A N 1
ATOM 658 C CA . SER A 1 84 ? -1.911 9.019 14.793 1.00 95.69 84 SER A CA 1
ATOM 659 C C . SER A 1 84 ? -2.213 7.544 14.497 1.00 95.69 84 SER A C 1
ATOM 661 O O . SER A 1 84 ? -3.180 7.193 13.820 1.00 95.69 84 SER A O 1
ATOM 663 N N . VAL A 1 85 ? -1.386 6.634 15.019 1.00 94.94 85 VAL A N 1
ATOM 664 C CA . VAL A 1 85 ? -1.635 5.186 14.893 1.00 94.94 85 VAL A CA 1
ATOM 665 C C . VAL A 1 85 ? -2.992 4.803 15.496 1.00 94.94 85 VAL A C 1
ATOM 667 O O . VAL A 1 85 ? -3.744 4.058 14.872 1.00 94.94 85 VAL A O 1
ATOM 670 N N . ALA A 1 86 ? -3.336 5.346 16.668 1.00 97.19 86 ALA A N 1
ATOM 671 C CA . ALA A 1 86 ? -4.606 5.061 17.334 1.00 97.19 86 ALA A CA 1
ATOM 672 C C . ALA A 1 86 ? -5.816 5.522 16.500 1.00 97.19 86 ALA A C 1
ATOM 674 O O . ALA A 1 86 ? -6.788 4.779 16.368 1.00 97.19 86 ALA A O 1
ATOM 675 N N . GLU A 1 87 ? -5.736 6.702 15.879 1.00 97.69 87 GLU A N 1
ATOM 676 C CA . GLU A 1 87 ? -6.796 7.231 15.009 1.00 97.69 87 GLU A CA 1
ATOM 677 C C . GLU A 1 87 ? -6.964 6.400 13.735 1.00 97.69 87 GLU A C 1
ATOM 679 O O . GLU A 1 87 ? -8.094 6.084 13.358 1.00 97.69 87 GLU A O 1
ATOM 684 N N . ARG A 1 88 ? -5.863 5.972 13.101 1.00 97.88 88 ARG A N 1
ATOM 685 C CA . ARG A 1 88 ? -5.926 5.073 11.937 1.00 97.88 88 ARG A CA 1
ATOM 686 C C . ARG A 1 88 ? -6.557 3.728 12.291 1.00 97.88 88 ARG A C 1
AT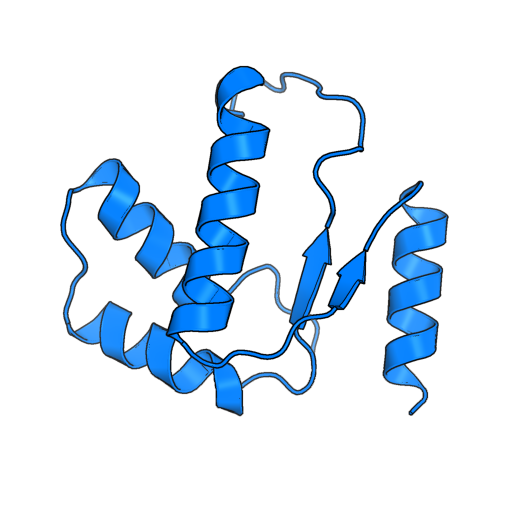OM 688 O O . ARG A 1 88 ? -7.391 3.226 11.544 1.00 97.88 88 ARG A O 1
ATOM 695 N N . VAL A 1 89 ? -6.203 3.152 13.442 1.00 97.31 89 VAL A N 1
ATOM 696 C CA . VAL A 1 89 ? -6.821 1.907 13.927 1.00 97.31 89 VAL A CA 1
ATOM 697 C C . VAL A 1 89 ? -8.317 2.106 14.178 1.00 97.31 89 VAL A C 1
ATOM 699 O O . VAL A 1 89 ? -9.110 1.241 13.811 1.00 97.31 89 VAL A O 1
ATOM 702 N N . ALA A 1 90 ? -8.728 3.241 14.751 1.00 97.81 90 ALA A N 1
ATOM 703 C CA . ALA A 1 90 ? -10.141 3.556 14.943 1.00 97.81 90 ALA A CA 1
ATOM 704 C C . ALA A 1 90 ? -10.902 3.651 13.606 1.00 97.81 90 ALA A C 1
ATOM 706 O O . ALA A 1 90 ? -11.970 3.054 13.484 1.00 97.81 90 ALA A O 1
ATOM 707 N N . GLN A 1 91 ? -10.325 4.309 12.594 1.00 97.88 91 GLN A N 1
ATOM 708 C CA . GLN A 1 91 ? -10.883 4.383 11.234 1.00 97.88 91 GLN A CA 1
ATOM 709 C C . GLN A 1 91 ? -11.033 2.994 10.593 1.00 97.88 91 GLN A C 1
ATOM 711 O O . GLN A 1 91 ? -12.091 2.681 10.050 1.00 97.88 91 GLN A O 1
ATOM 716 N N . VAL A 1 92 ? -10.018 2.125 10.708 1.00 97.56 92 VAL A N 1
ATOM 717 C CA . VAL A 1 92 ? -10.099 0.734 10.222 1.00 97.56 92 VAL A CA 1
ATOM 718 C C . VAL A 1 92 ? -11.209 -0.029 10.936 1.00 97.56 92 VAL A C 1
ATOM 720 O O . VAL A 1 92 ? -12.010 -0.687 10.282 1.00 97.56 92 VAL A O 1
ATOM 723 N N . ARG A 1 93 ? -11.290 0.062 12.271 1.00 96.88 93 ARG A N 1
ATOM 724 C CA . ARG A 1 93 ? -12.341 -0.623 13.040 1.00 96.88 93 ARG A CA 1
ATOM 725 C C . ARG A 1 93 ? -13.733 -0.156 12.627 1.00 96.88 93 ARG A C 1
ATOM 727 O O . ARG A 1 93 ? -14.605 -1.001 12.487 1.00 96.88 93 ARG A O 1
ATOM 734 N N . ALA A 1 94 ? -13.927 1.144 12.406 1.00 96.44 94 ALA A N 1
ATOM 735 C CA . ALA A 1 94 ? -15.199 1.681 11.932 1.00 96.44 94 ALA A CA 1
ATOM 736 C C . ALA A 1 94 ? -15.583 1.101 10.559 1.00 96.44 94 ALA A C 1
ATOM 738 O O . ALA A 1 94 ? -16.688 0.602 10.403 1.00 96.44 94 ALA A O 1
ATOM 739 N N . ALA A 1 95 ? -14.644 1.056 9.608 1.00 95.12 95 ALA A N 1
ATOM 740 C CA . ALA A 1 95 ? -14.879 0.548 8.251 1.00 95.12 95 ALA A CA 1
ATOM 741 C C . ALA A 1 95 ? -15.065 -0.985 8.139 1.00 95.12 95 ALA A C 1
ATOM 743 O O . ALA A 1 95 ? -15.355 -1.495 7.050 1.00 95.12 95 ALA A O 1
ATOM 744 N N . LEU A 1 96 ? -14.831 -1.729 9.227 1.00 93.00 96 LEU A N 1
ATOM 745 C CA . LEU A 1 96 ? -14.988 -3.189 9.303 1.00 93.00 96 LEU A CA 1
ATOM 746 C C . LEU A 1 96 ? -16.268 -3.635 10.027 1.00 93.00 96 LEU A C 1
ATOM 748 O O . LEU A 1 96 ? -16.538 -4.832 10.055 1.00 93.00 96 LEU A O 1
ATOM 752 N N . ILE A 1 97 ? -17.006 -2.715 10.655 1.00 80.50 97 ILE A N 1
ATOM 753 C CA . ILE A 1 97 ? -18.270 -3.017 11.353 1.00 80.50 97 ILE A CA 1
ATOM 754 C C . ILE A 1 97 ? -19.476 -2.947 10.388 1.00 80.50 97 ILE A C 1
ATOM 756 O O . ILE A 1 97 ? -20.565 -3.379 10.759 1.00 80.50 97 ILE A O 1
ATOM 760 N N . ASP A 1 98 ? -19.255 -2.480 9.153 1.00 54.62 98 ASP A N 1
ATOM 761 C CA . ASP A 1 98 ? -20.225 -2.469 8.044 1.00 54.62 98 ASP A CA 1
ATOM 762 C C . ASP A 1 98 ? -20.373 -3.830 7.345 1.00 54.62 98 ASP A C 1
ATOM 764 O O . ASP A 1 98 ? 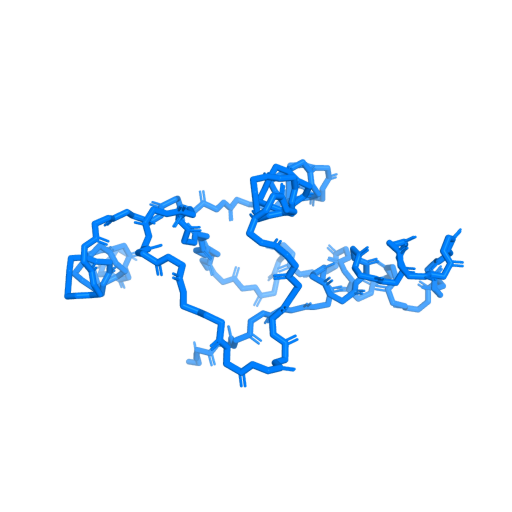-19.334 -4.399 6.922 1.00 54.62 98 ASP A O 1
#